Protein AF-A0AA38CI06-F1 (afdb_monomer_lite)

Foldseek 3Di:
DVCVVVVNVVPDDDDDDDCLPPNDDPVQFQPAQEAEAPDAQCLSNVVRVVRNHHQQHEYEYEYADPDDRCVVSNVVVPVVQKDKAFDDWDWDQDPVRDIFIFTFIWIQGPRNYTYTYTYD

InterPro domains:
  IPR014816 tRNA (1-methyladenosine) methyltransferase catalytic subunit Gcd14 [PS51620] (1-68)
  IPR014816 tRNA (1-methyladenosine) methyltransferase catalytic subunit Gcd14 [PTHR12133] (1-70)
  IPR029063 S-adenosyl-L-methionine-dependent methyltransferase superfamily [G3DSA:3.40.50.150] (1-94)
  IPR029063 S-adenosyl-L-methionine-dependent methyltransferase superfamily [SSF53335] (2-80)
  IPR032710 NTF2-like domain superfamily [SSF54427] (68-108)
  IPR049470 tRNA (adenine(58)-N(1))-methyltransferase catalytic subunit TRM61, C-terminal [PF08704] (1-77)

Organism: Taxus chinensis (NCBI:txid29808)

Structure (mmCIF, N/CA/C/O backbone):
data_AF-A0AA38CI06-F1
#
_entry.id   AF-A0AA38CI06-F1
#
loop_
_atom_site.group_PDB
_atom_site.id
_atom_site.type_symbol
_atom_site.label_atom_id
_atom_site.label_alt_id
_atom_site.label_comp_id
_atom_site.label_asym_id
_atom_site.label_entity_id
_atom_site.label_seq_id
_atom_site.pdbx_PDB_ins_code
_atom_site.Cartn_x
_atom_site.Cartn_y
_atom_site.Cartn_z
_atom_site.occupancy
_atom_site.B_iso_or_equiv
_atom_site.auth_seq_id
_atom_site.auth_comp_id
_atom_site.auth_asym_id
_atom_site.auth_atom_id
_atom_site.pdbx_PDB_model_num
ATOM 1 N N . GLU A 1 1 ? 10.090 -12.469 13.897 1.00 66.56 1 GLU A N 1
ATOM 2 C CA . GLU A 1 1 ? 11.276 -12.161 14.732 1.00 66.56 1 GLU A CA 1
ATOM 3 C C . GLU A 1 1 ? 11.357 -10.706 15.184 1.00 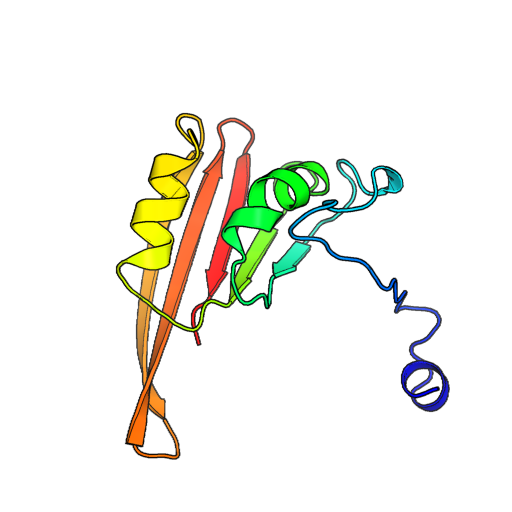66.56 1 GLU A C 1
ATOM 5 O O . GLU A 1 1 ? 11.380 -10.499 16.386 1.00 66.56 1 GLU A O 1
ATOM 10 N N . GLU A 1 2 ? 11.404 -9.694 14.310 1.00 87.94 2 GLU A N 1
ATOM 11 C CA . GLU A 1 2 ? 11.493 -8.290 14.767 1.00 87.94 2 GLU A CA 1
ATOM 12 C C . GLU A 1 2 ? 10.194 -7.782 15.415 1.00 87.94 2 GLU A C 1
ATOM 14 O O . GLU A 1 2 ? 10.225 -7.218 16.506 1.00 87.94 2 GLU A O 1
ATOM 19 N N . PHE A 1 3 ? 9.039 -8.042 14.799 1.00 89.25 3 PHE A N 1
ATOM 20 C CA . PHE A 1 3 ? 7.747 -7.627 15.359 1.00 89.25 3 PHE A CA 1
ATOM 21 C C . PHE A 1 3 ? 7.421 -8.327 16.684 1.00 89.25 3 PHE A C 1
ATOM 23 O O . PHE A 1 3 ? 6.889 -7.689 17.590 1.00 89.25 3 PHE A O 1
ATOM 30 N N . ASP A 1 4 ? 7.828 -9.591 16.836 1.00 86.75 4 ASP A N 1
ATOM 31 C CA . ASP A 1 4 ? 7.663 -10.347 18.084 1.00 86.75 4 ASP A CA 1
ATOM 32 C C . ASP A 1 4 ? 8.535 -9.769 19.201 1.00 86.75 4 ASP A C 1
ATOM 34 O O . ASP A 1 4 ? 8.053 -9.542 20.309 1.00 86.75 4 ASP A O 1
ATOM 38 N N . LYS A 1 5 ? 9.803 -9.455 18.895 1.00 90.75 5 LYS A N 1
ATOM 39 C CA . LYS A 1 5 ? 10.736 -8.817 19.839 1.00 90.75 5 LYS A CA 1
ATOM 40 C C . LYS A 1 5 ? 10.225 -7.452 20.315 1.00 90.75 5 LYS A C 1
ATOM 42 O O . LYS A 1 5 ? 10.462 -7.089 21.461 1.00 90.75 5 LYS A O 1
ATOM 47 N N . ASN A 1 6 ? 9.488 -6.733 19.468 1.00 90.19 6 ASN A N 1
ATOM 48 C CA . ASN A 1 6 ? 8.897 -5.431 19.788 1.00 90.19 6 ASN A CA 1
ATOM 49 C C . ASN A 1 6 ? 7.450 -5.509 20.318 1.00 90.19 6 ASN A C 1
ATOM 51 O O . ASN A 1 6 ? 6.831 -4.473 20.534 1.00 90.19 6 ASN A O 1
ATOM 55 N N . SER A 1 7 ? 6.898 -6.709 20.548 1.00 91.19 7 SER A N 1
ATOM 56 C CA . SER A 1 7 ? 5.508 -6.909 21.007 1.00 91.19 7 SER A CA 1
ATOM 57 C C . SER A 1 7 ? 4.431 -6.311 20.081 1.00 91.19 7 SER A C 1
ATOM 59 O O . SER A 1 7 ? 3.349 -5.943 20.534 1.00 91.19 7 SER A O 1
ATOM 61 N N . LEU A 1 8 ? 4.704 -6.232 18.774 1.00 91.25 8 LEU A N 1
ATOM 62 C CA . LEU A 1 8 ? 3.798 -5.663 17.765 1.00 91.25 8 LEU A CA 1
ATOM 63 C C . LEU A 1 8 ? 3.006 -6.719 16.979 1.00 91.25 8 LEU A C 1
ATOM 65 O O . LEU A 1 8 ? 2.157 -6.367 16.162 1.00 91.25 8 LEU A O 1
ATOM 69 N N . SER A 1 9 ? 3.243 -8.009 17.214 1.00 90.62 9 SER A N 1
ATOM 70 C CA . SER A 1 9 ? 2.669 -9.104 16.413 1.00 90.62 9 SER A CA 1
ATOM 71 C C . SER A 1 9 ? 1.144 -9.220 16.478 1.00 90.62 9 SER A C 1
ATOM 73 O O . SER A 1 9 ? 0.539 -9.813 15.593 1.00 90.62 9 SER A O 1
ATOM 75 N N . SER A 1 10 ? 0.499 -8.654 17.503 1.00 90.50 10 SER A N 1
ATOM 76 C CA . SER A 1 10 ? -0.967 -8.575 17.581 1.00 90.50 10 SER A CA 1
ATOM 77 C C . SER A 1 10 ? -1.558 -7.461 16.709 1.00 90.50 10 SER A C 1
ATOM 79 O O . SER A 1 10 ? -2.746 -7.501 16.398 1.00 90.50 10 SER A O 1
ATOM 81 N N . LEU A 1 11 ? -0.743 -6.476 16.322 1.00 89.62 11 LEU A N 1
ATOM 82 C CA . LEU A 1 11 ? -1.142 -5.310 15.532 1.00 89.62 11 LEU A CA 1
ATOM 83 C C . LEU A 1 11 ? -0.678 -5.410 14.074 1.00 89.62 11 LEU A C 1
ATOM 85 O O . LEU A 1 11 ? -1.310 -4.843 13.187 1.00 89.62 11 LEU A O 1
ATOM 89 N N . ILE A 1 12 ? 0.423 -6.122 13.823 1.00 89.12 12 ILE A N 1
ATOM 90 C CA . ILE A 1 12 ? 1.075 -6.198 12.515 1.00 89.12 12 ILE A CA 1
ATOM 91 C C . ILE A 1 12 ? 0.895 -7.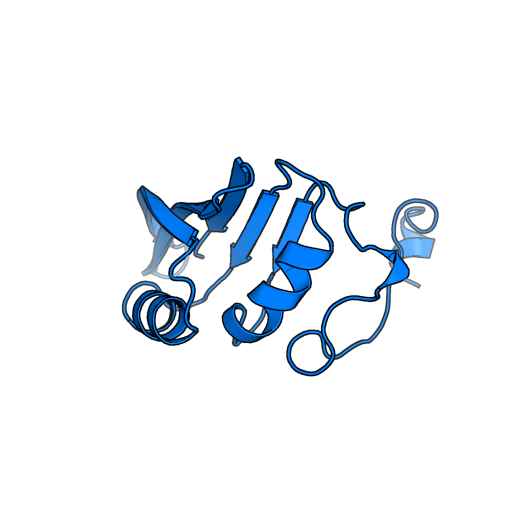591 11.921 1.00 89.12 12 ILE A C 1
ATOM 93 O O . ILE A 1 12 ? 1.216 -8.602 12.537 1.00 89.12 12 ILE A O 1
ATOM 97 N N . THR A 1 13 ? 0.431 -7.638 10.675 1.00 90.38 13 THR A N 1
ATOM 98 C CA . THR A 1 13 ? 0.430 -8.849 9.848 1.00 90.38 13 THR A CA 1
ATOM 99 C C . THR A 1 13 ? 1.339 -8.626 8.648 1.00 90.38 13 THR A C 1
ATOM 101 O O . THR A 1 13 ? 1.198 -7.625 7.950 1.00 90.38 13 THR A O 1
ATOM 104 N N . VAL A 1 14 ? 2.247 -9.568 8.391 1.00 90.69 14 VAL A N 1
ATOM 105 C CA . VAL A 1 14 ? 3.183 -9.515 7.260 1.00 90.69 14 VAL A CA 1
ATOM 106 C C . VAL A 1 14 ? 2.841 -10.624 6.273 1.00 90.69 14 VAL A C 1
ATOM 108 O O . VAL A 1 14 ? 2.699 -11.783 6.658 1.00 90.69 14 VAL A O 1
ATOM 111 N N . GLU A 1 15 ? 2.726 -10.276 4.994 1.00 90.81 15 GLU A N 1
ATOM 112 C CA . GLU A 1 15 ? 2.513 -11.223 3.898 1.00 90.81 15 GLU A CA 1
ATOM 113 C C . GLU A 1 15 ? 3.549 -10.937 2.803 1.00 90.81 15 GLU A C 1
ATOM 115 O O . GLU A 1 15 ? 3.707 -9.792 2.382 1.00 90.81 15 GLU A O 1
ATOM 120 N N . VAL A 1 16 ? 4.263 -11.968 2.341 1.00 93.94 16 VAL A N 1
ATOM 121 C CA . VAL A 1 16 ? 5.197 -11.845 1.211 1.00 93.94 16 VAL A CA 1
ATOM 122 C C . VAL A 1 16 ? 4.407 -11.984 -0.081 1.00 93.94 16 VAL A C 1
ATOM 124 O O . VAL A 1 16 ? 3.797 -13.025 -0.331 1.00 93.94 16 VAL A O 1
ATOM 127 N N . ARG A 1 17 ? 4.401 -10.932 -0.900 1.00 92.38 17 ARG A N 1
ATOM 128 C CA . ARG A 1 17 ? 3.592 -10.872 -2.116 1.00 92.38 17 ARG A CA 1
ATOM 129 C C . ARG A 1 17 ? 4.138 -9.843 -3.099 1.00 92.38 17 ARG A C 1
ATOM 131 O O . ARG A 1 17 ? 4.499 -8.741 -2.706 1.00 92.38 17 ARG A O 1
ATOM 138 N N . ASP A 1 18 ? 4.079 -10.175 -4.384 1.00 93.94 18 ASP A N 1
ATOM 139 C CA . ASP A 1 18 ? 4.185 -9.186 -5.457 1.00 93.94 18 ASP A CA 1
ATOM 140 C C . ASP A 1 18 ? 2.829 -8.493 -5.655 1.00 93.94 18 ASP A C 1
ATOM 142 O O . ASP A 1 18 ? 1.919 -9.034 -6.289 1.00 93.94 18 ASP A O 1
ATOM 146 N N . VAL A 1 19 ? 2.685 -7.307 -5.066 1.00 91.62 19 VAL A N 1
ATOM 147 C CA . VAL A 1 19 ? 1.466 -6.490 -5.157 1.00 91.62 19 VAL A CA 1
ATOM 148 C C . VAL A 1 19 ? 1.339 -5.745 -6.487 1.00 91.62 19 VAL A C 1
ATOM 150 O O . VAL A 1 19 ? 0.232 -5.346 -6.837 1.00 91.62 19 VAL A O 1
ATOM 153 N N . GLN A 1 20 ? 2.427 -5.581 -7.245 1.00 87.38 20 GLN A N 1
ATOM 154 C CA . GLN A 1 20 ? 2.394 -4.926 -8.554 1.00 87.38 20 GLN A CA 1
ATOM 155 C C . GLN A 1 20 ? 1.824 -5.863 -9.624 1.00 87.38 20 GLN A C 1
ATOM 157 O O . GLN A 1 20 ? 1.055 -5.418 -10.470 1.00 87.38 20 G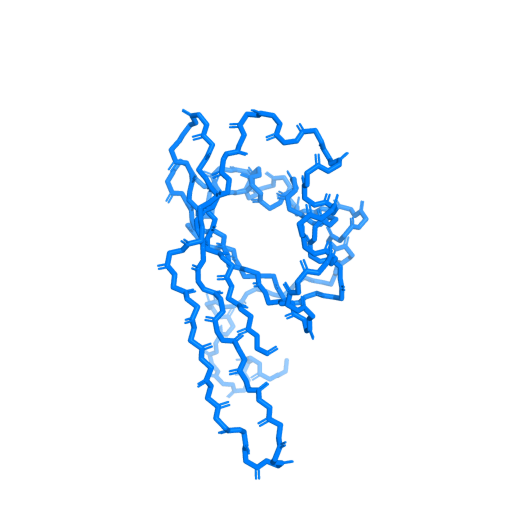LN A O 1
ATOM 162 N N . GLY A 1 21 ? 2.175 -7.152 -9.574 1.00 89.19 21 GLY A N 1
ATOM 163 C CA . GLY A 1 21 ? 1.656 -8.165 -10.495 1.00 89.19 21 GLY A CA 1
ATOM 164 C C . GLY A 1 21 ? 0.360 -8.827 -10.023 1.00 89.19 21 GLY A C 1
ATOM 165 O O . GLY A 1 21 ? -0.570 -9.002 -10.808 1.00 89.19 21 GLY A O 1
ATOM 166 N N . ASN A 1 22 ? 0.269 -9.186 -8.737 1.00 94.00 22 ASN A N 1
ATOM 167 C CA . ASN A 1 22 ? -0.842 -10.002 -8.220 1.00 94.00 22 ASN A CA 1
ATOM 168 C C . ASN A 1 22 ? -1.894 -9.209 -7.432 1.00 94.00 22 ASN A C 1
ATOM 170 O O . ASN A 1 22 ? -2.930 -9.769 -7.063 1.00 94.00 22 ASN A O 1
ATOM 174 N N . GLY A 1 23 ? -1.637 -7.930 -7.145 1.00 91.19 23 GLY A N 1
ATOM 175 C CA . GLY A 1 23 ? -2.527 -7.066 -6.373 1.00 91.19 23 GLY A CA 1
ATOM 176 C C . GLY A 1 23 ? -2.753 -7.506 -4.922 1.00 91.19 23 GLY A C 1
ATOM 177 O O . GLY A 1 23 ? -2.230 -8.519 -4.451 1.00 91.19 23 GLY A O 1
ATOM 178 N N . PHE A 1 24 ? -3.559 -6.735 -4.192 1.00 93.62 24 PHE A N 1
ATOM 179 C CA . PHE A 1 24 ? -3.874 -7.017 -2.789 1.00 93.62 24 PHE A CA 1
ATOM 180 C C . PHE A 1 24 ? -4.880 -8.174 -2.610 1.00 93.62 24 PHE A C 1
ATOM 182 O O . PHE A 1 24 ? -5.773 -8.360 -3.443 1.00 93.62 24 PHE A O 1
ATOM 189 N N . PRO A 1 25 ? -4.792 -8.939 -1.502 1.00 94.12 25 PRO A N 1
ATOM 190 C CA . PRO A 1 25 ? -5.737 -10.011 -1.197 1.00 94.12 25 PRO A CA 1
ATOM 191 C C . PRO A 1 25 ? -7.206 -9.559 -1.190 1.00 94.12 25 PRO A C 1
ATOM 193 O O . PRO A 1 25 ? -7.576 -8.597 -0.516 1.00 94.12 25 PRO A O 1
ATOM 196 N N . SER A 1 26 ? -8.081 -10.329 -1.842 1.00 92.12 26 SER A N 1
ATOM 197 C CA . SER A 1 26 ? -9.522 -10.034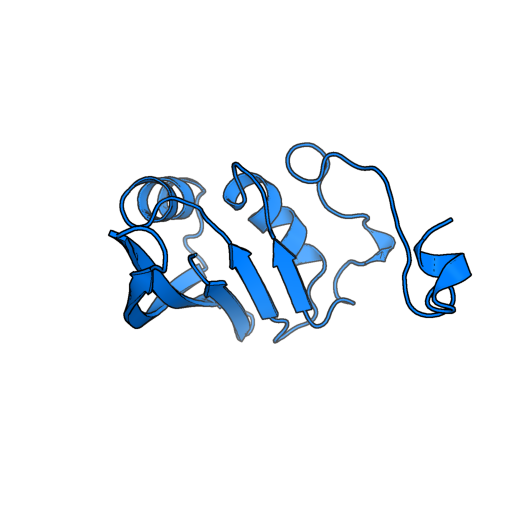 -1.939 1.00 92.12 26 SER A CA 1
ATOM 198 C C . SER A 1 26 ? -10.236 -9.953 -0.585 1.00 92.12 26 SER A C 1
ATOM 200 O O . SER A 1 26 ? -11.232 -9.241 -0.462 1.00 92.12 26 SER A O 1
ATOM 202 N N . LYS A 1 27 ? -9.702 -10.612 0.456 1.00 94.25 27 LYS A N 1
ATOM 203 C CA . LYS A 1 27 ? -10.203 -10.537 1.843 1.00 94.25 27 LYS A CA 1
ATOM 204 C C . LYS A 1 27 ? -10.275 -9.102 2.384 1.00 94.25 27 LYS A C 1
ATOM 206 O O . LYS A 1 27 ? -11.090 -8.851 3.276 1.00 94.25 27 LYS A O 1
ATOM 211 N N . PHE A 1 28 ? -9.467 -8.192 1.834 1.00 93.31 28 PHE A N 1
ATOM 212 C CA . PHE A 1 28 ? -9.384 -6.783 2.216 1.00 93.31 28 PHE A CA 1
ATOM 213 C C . PHE A 1 28 ? -10.273 -5.850 1.386 1.00 93.31 28 PHE A C 1
ATOM 215 O O . PHE A 1 28 ? -10.316 -4.664 1.683 1.00 93.31 28 PHE A O 1
ATOM 222 N N . ARG A 1 29 ? -10.990 -6.351 0.369 1.00 90.81 29 ARG A N 1
ATOM 223 C CA . ARG A 1 29 ? -11.848 -5.528 -0.501 1.00 90.81 29 ARG A CA 1
ATOM 224 C C . ARG A 1 29 ? -12.815 -4.667 0.323 1.00 90.81 29 ARG A C 1
ATOM 226 O O . ARG A 1 29 ? -13.617 -5.228 1.068 1.00 90.81 29 ARG A O 1
ATOM 233 N N . GLY A 1 30 ? -12.757 -3.342 0.166 1.00 86.12 30 GLY A N 1
ATOM 234 C CA . GLY A 1 30 ? -13.637 -2.401 0.867 1.00 86.12 30 GLY A CA 1
ATOM 235 C C . GLY A 1 30 ? -13.463 -2.345 2.388 1.00 86.12 30 GLY A C 1
ATOM 236 O O . GLY A 1 30 ? -14.429 -2.035 3.079 1.00 86.12 30 GLY A O 1
ATOM 237 N N . LYS A 1 31 ? -12.298 -2.720 2.935 1.00 90.56 31 LYS A N 1
ATOM 238 C CA . LYS A 1 31 ? -12.078 -2.838 4.393 1.00 90.56 31 LYS A CA 1
ATOM 239 C C . LYS A 1 31 ? -10.895 -2.040 4.924 1.00 90.56 31 LYS A C 1
ATOM 241 O O . LYS A 1 31 ? -10.735 -1.980 6.140 1.00 90.56 31 LYS A O 1
ATOM 246 N N . ILE A 1 32 ? -10.076 -1.461 4.055 1.00 89.75 32 ILE A N 1
ATOM 247 C CA . ILE A 1 32 ? -8.872 -0.732 4.444 1.00 89.75 32 ILE A CA 1
ATOM 248 C C . ILE A 1 32 ? -9.172 0.763 4.504 1.00 89.75 32 ILE A C 1
ATOM 250 O O . ILE A 1 32 ? -9.748 1.318 3.573 1.00 89.75 32 ILE A O 1
ATOM 254 N N . ASP A 1 33 ? -8.795 1.407 5.603 1.00 84.12 33 ASP A N 1
ATOM 255 C CA . ASP A 1 33 ? -8.930 2.858 5.761 1.00 84.12 33 ASP A CA 1
ATOM 256 C C . ASP A 1 33 ? -7.808 3.603 5.034 1.00 84.12 33 ASP A C 1
ATOM 258 O O . ASP A 1 33 ? -8.056 4.625 4.400 1.00 84.12 33 ASP A O 1
ATOM 262 N N . VAL A 1 34 ? -6.578 3.076 5.107 1.00 83.88 34 VAL A N 1
ATOM 263 C CA . VAL A 1 34 ? -5.390 3.708 4.526 1.00 83.88 34 VAL A CA 1
ATOM 264 C C . VAL A 1 34 ? -4.469 2.680 3.866 1.00 83.88 34 VAL A C 1
ATOM 266 O O . VAL A 1 34 ? -4.171 1.642 4.457 1.00 83.88 34 VAL A O 1
ATOM 269 N N . VAL A 1 35 ? -3.981 2.975 2.660 1.00 83.62 35 VAL A N 1
ATOM 270 C CA . VAL A 1 35 ? -2.933 2.209 1.965 1.00 83.62 35 VAL A CA 1
ATOM 271 C C . VAL A 1 35 ? -1.705 3.089 1.777 1.00 83.62 35 VAL A C 1
ATOM 273 O O . VAL A 1 35 ? -1.832 4.194 1.270 1.00 83.62 35 VAL A O 1
ATOM 276 N N . PHE A 1 36 ? -0.519 2.580 2.109 1.00 85.44 36 PHE A N 1
ATOM 277 C CA . PHE A 1 36 ? 0.761 3.208 1.773 1.00 85.44 36 PHE A CA 1
ATOM 278 C C . PHE A 1 36 ? 1.492 2.353 0.730 1.00 85.44 36 PHE A C 1
ATOM 280 O O . PHE A 1 36 ? 1.633 1.145 0.917 1.00 85.44 36 PHE A O 1
ATOM 287 N N . LEU A 1 37 ? 1.935 2.966 -0.367 1.00 83.81 37 LEU A N 1
ATOM 288 C CA . LEU A 1 37 ? 2.692 2.328 -1.440 1.00 83.81 37 LEU A CA 1
ATOM 289 C C . LEU A 1 37 ? 4.092 2.932 -1.502 1.00 83.81 37 LEU A C 1
ATOM 291 O O . LEU A 1 37 ? 4.267 4.018 -2.040 1.00 83.81 37 LEU A O 1
ATOM 295 N N . ASP A 1 38 ? 5.075 2.203 -0.993 1.00 85.12 38 ASP A N 1
ATOM 296 C CA . ASP A 1 38 ? 6.493 2.468 -1.229 1.00 85.12 38 ASP A CA 1
ATOM 297 C C . ASP A 1 38 ? 7.023 1.375 -2.162 1.00 85.12 38 ASP A C 1
ATOM 299 O O . ASP A 1 38 ? 7.350 0.264 -1.744 1.00 85.12 38 ASP A O 1
ATOM 303 N N . LEU A 1 39 ? 6.926 1.637 -3.465 1.00 81.12 39 LEU A N 1
ATOM 304 C CA . LEU A 1 39 ? 7.196 0.672 -4.528 1.00 81.12 39 LEU A CA 1
ATOM 305 C C . LEU A 1 39 ? 7.998 1.352 -5.640 1.00 81.12 39 LEU A C 1
ATOM 307 O O . LEU A 1 39 ? 7.810 2.542 -5.883 1.00 81.12 39 LEU A O 1
ATOM 311 N N . PRO A 1 40 ? 8.812 0.609 -6.411 1.00 78.31 40 PRO A N 1
ATOM 312 C CA . PRO A 1 40 ? 9.518 1.178 -7.560 1.00 78.31 40 PRO A CA 1
ATOM 313 C C . PRO A 1 40 ? 8.563 1.654 -8.667 1.00 78.31 40 PRO A C 1
ATOM 315 O O . PRO A 1 40 ? 8.915 2.528 -9.457 1.00 78.31 40 PRO A O 1
ATOM 318 N N . GLN A 1 41 ? 7.370 1.054 -8.765 1.00 77.88 41 GLN A N 1
ATOM 319 C CA . GLN A 1 41 ? 6.354 1.381 -9.771 1.00 77.88 41 GLN A CA 1
ATOM 320 C C . GLN A 1 41 ? 4.941 1.340 -9.156 1.00 77.88 41 GLN A C 1
ATOM 322 O O . GLN A 1 41 ? 4.160 0.427 -9.450 1.00 77.88 41 GLN A O 1
ATOM 327 N N . PRO A 1 42 ? 4.582 2.302 -8.284 1.00 77.94 42 PRO A N 1
ATOM 328 C CA . PRO A 1 42 ? 3.354 2.239 -7.488 1.00 77.94 42 PRO A CA 1
ATOM 329 C C . PRO A 1 42 ? 2.077 2.278 -8.341 1.00 77.94 42 PRO A C 1
ATOM 331 O O . PRO A 1 42 ? 1.065 1.690 -7.957 1.00 77.94 42 PRO A O 1
ATOM 334 N N . TRP A 1 43 ? 2.132 2.875 -9.539 1.00 76.75 43 TRP A N 1
ATOM 335 C CA . TRP A 1 43 ? 1.015 2.912 -10.494 1.00 76.75 43 TRP A CA 1
ATOM 336 C C . TRP A 1 43 ? 0.506 1.516 -10.891 1.00 76.75 43 TRP A C 1
ATOM 338 O O . TRP A 1 43 ? -0.685 1.361 -11.152 1.00 76.75 43 TRP A O 1
ATOM 348 N N . LEU A 1 44 ? 1.363 0.484 -10.885 1.00 80.75 44 LEU A N 1
ATOM 349 C CA . LEU A 1 44 ? 0.944 -0.895 -11.177 1.00 80.75 44 LEU A CA 1
ATOM 350 C C . LEU A 1 44 ? 0.070 -1.491 -10.066 1.00 80.75 44 LEU A C 1
ATOM 352 O O . LEU A 1 44 ? -0.816 -2.295 -10.338 1.00 80.75 44 LEU A O 1
ATOM 356 N N . ALA A 1 45 ? 0.279 -1.075 -8.816 1.00 84.81 45 ALA A N 1
ATOM 357 C CA . ALA A 1 45 ? -0.499 -1.555 -7.678 1.00 84.81 45 ALA A CA 1
ATOM 358 C C . ALA A 1 45 ? -1.779 -0.733 -7.444 1.00 84.81 45 ALA A C 1
ATOM 360 O O . ALA A 1 45 ? -2.688 -1.212 -6.760 1.00 84.81 45 ALA A O 1
ATOM 361 N N . LEU A 1 46 ? -1.886 0.467 -8.027 1.00 78.31 46 LEU A N 1
ATOM 362 C CA . LEU A 1 46 ? -2.929 1.446 -7.718 1.00 78.31 46 LEU A CA 1
ATOM 363 C C . LEU A 1 46 ? -4.353 0.900 -7.896 1.00 78.31 46 LEU A C 1
ATOM 365 O O . LEU A 1 46 ? -5.153 0.966 -6.966 1.00 78.31 46 LEU A O 1
ATOM 369 N N . ALA A 1 47 ? -4.652 0.264 -9.032 1.00 79.50 47 ALA A N 1
ATOM 370 C CA . ALA A 1 47 ? -5.981 -0.293 -9.305 1.00 79.50 47 ALA A CA 1
ATOM 371 C C . ALA A 1 47 ? -6.373 -1.431 -8.345 1.00 79.50 47 ALA A C 1
ATOM 373 O O . ALA A 1 47 ? -7.553 -1.716 -8.137 1.00 79.50 47 ALA A O 1
ATOM 374 N N . SER A 1 48 ? -5.392 -2.134 -7.777 1.00 86.94 48 SER A N 1
ATOM 375 C CA . SER A 1 48 ? -5.644 -3.157 -6.762 1.00 86.94 48 SER A CA 1
ATOM 376 C C . SER A 1 48 ? -5.770 -2.552 -5.361 1.00 86.94 48 SER A C 1
ATOM 378 O O . SER A 1 48 ? -6.586 -3.022 -4.568 1.00 86.94 48 SER A O 1
ATOM 380 N N . ALA A 1 49 ? -5.021 -1.484 -5.082 1.00 85.19 49 ALA A N 1
ATOM 381 C CA . ALA A 1 49 ? -5.057 -0.745 -3.829 1.00 85.19 49 ALA A CA 1
ATOM 382 C C . ALA A 1 49 ? -6.405 -0.035 -3.630 1.00 85.19 49 ALA A C 1
ATOM 384 O O . ALA A 1 49 ? -7.015 -0.142 -2.569 1.00 85.19 49 ALA A O 1
ATOM 385 N N . THR A 1 50 ? -6.942 0.601 -4.673 1.00 80.44 50 THR A N 1
ATOM 386 C CA . THR A 1 50 ? -8.262 1.252 -4.613 1.00 80.44 50 THR A CA 1
ATOM 387 C C . THR A 1 50 ? -9.394 0.268 -4.325 1.00 80.44 50 THR A C 1
ATOM 389 O O . THR A 1 50 ? -10.353 0.621 -3.648 1.00 80.44 50 THR A O 1
ATOM 392 N N . LYS A 1 51 ? -9.279 -0.995 -4.761 1.00 84.94 51 LYS A N 1
ATOM 393 C CA . LYS A 1 51 ? -10.282 -2.040 -4.480 1.00 84.94 51 LYS A CA 1
ATOM 394 C C . LYS A 1 51 ? -10.326 -2.447 -3.008 1.00 84.94 51 LYS A C 1
ATOM 396 O O . LYS A 1 51 ? -11.364 -2.934 -2.556 1.00 84.94 51 LYS A O 1
ATOM 401 N N . VAL A 1 52 ? -9.218 -2.331 -2.274 1.00 89.50 52 VAL A N 1
ATOM 402 C CA . VAL A 1 52 ? -9.182 -2.688 -0.845 1.00 89.50 52 VAL A CA 1
ATOM 403 C C . VAL A 1 52 ? -9.613 -1.549 0.064 1.00 89.50 52 VAL A C 1
ATOM 405 O O . VAL A 1 52 ? -10.074 -1.808 1.175 1.00 89.50 52 VAL A O 1
ATOM 408 N N . LEU A 1 53 ? -9.548 -0.312 -0.422 1.00 82.62 53 LEU A N 1
ATOM 409 C CA . LEU A 1 53 ? -10.009 0.850 0.322 1.00 82.62 53 LEU A CA 1
ATOM 410 C C . LEU A 1 53 ? -11.526 0.826 0.534 1.00 82.62 53 LEU A C 1
ATOM 412 O O . LEU A 1 53 ? -12.294 0.447 -0.353 1.00 82.62 53 LEU A O 1
ATOM 416 N N . LYS A 1 54 ? -11.948 1.230 1.733 1.00 85.00 54 LYS A N 1
ATOM 417 C CA . LYS A 1 54 ? -13.331 1.626 2.023 1.00 85.00 54 LYS A CA 1
ATOM 418 C C . LYS A 1 54 ? -13.720 2.848 1.171 1.00 85.00 54 LYS A C 1
ATOM 420 O O . LYS A 1 54 ? -12.824 3.540 0.681 1.00 85.00 54 LYS A O 1
ATOM 425 N N . PRO A 1 55 ? -15.027 3.148 1.038 1.00 79.25 55 PRO A N 1
ATOM 426 C CA . PRO A 1 55 ? -15.464 4.493 0.670 1.00 79.25 55 PRO A CA 1
ATOM 427 C C . PRO A 1 55 ? -14.742 5.537 1.536 1.00 79.25 55 PRO A C 1
ATOM 429 O O . PRO A 1 55 ? -14.586 5.313 2.737 1.00 79.25 55 PRO A O 1
ATOM 432 N N . ASP A 1 56 ? -14.257 6.614 0.919 1.00 75.56 56 ASP A N 1
ATOM 433 C CA . ASP A 1 56 ? -13.457 7.685 1.542 1.00 75.56 56 ASP A CA 1
ATOM 434 C C . ASP A 1 56 ? -12.082 7.248 2.088 1.00 75.56 56 ASP A C 1
ATOM 436 O O . ASP A 1 56 ? -11.407 8.001 2.793 1.00 75.56 56 ASP A O 1
ATOM 440 N N . GLY A 1 57 ? -11.632 6.038 1.748 1.00 74.50 57 GLY A N 1
ATOM 441 C CA . GLY A 1 57 ? -10.311 5.549 2.122 1.00 74.50 57 GLY A CA 1
ATOM 442 C C . GLY A 1 57 ? -9.185 6.361 1.480 1.00 74.50 57 GLY A C 1
ATOM 443 O O . GLY A 1 57 ? -9.335 6.914 0.384 1.00 74.50 57 GLY A O 1
ATOM 444 N N . VAL A 1 58 ? -8.039 6.391 2.163 1.00 77.19 58 VAL A N 1
ATOM 445 C CA . VAL A 1 58 ? -6.864 7.157 1.750 1.00 77.19 58 VAL A CA 1
ATOM 446 C C . VAL A 1 58 ? -5.805 6.248 1.144 1.00 77.19 58 VAL A C 1
ATOM 448 O O . VAL A 1 58 ? -5.368 5.284 1.763 1.00 77.19 58 VAL A O 1
ATOM 451 N N . LEU A 1 59 ? -5.333 6.559 -0.054 1.00 78.00 59 LEU A N 1
ATOM 452 C CA . LEU A 1 59 ? -4.094 5.970 -0.570 1.00 78.00 59 LEU A CA 1
ATOM 453 C C . LEU A 1 59 ? -2.970 6.982 -0.425 1.00 78.00 59 LEU A C 1
ATOM 455 O O . LEU A 1 59 ? -3.225 8.147 -0.641 1.00 78.00 59 LEU A O 1
ATOM 459 N N . CYS A 1 60 ? -1.766 6.560 -0.069 1.00 77.31 60 CYS A N 1
ATOM 460 C CA . CYS A 1 60 ? -0.544 7.350 -0.057 1.00 77.31 60 CYS A CA 1
ATOM 461 C C . CYS A 1 60 ? 0.496 6.616 -0.905 1.00 77.31 60 CYS A C 1
ATOM 463 O O . CYS A 1 60 ? 0.728 5.432 -0.664 1.00 77.31 60 CYS A O 1
ATOM 465 N N . SER A 1 61 ? 1.113 7.260 -1.893 1.00 74.06 61 SER A N 1
ATOM 466 C CA . SER A 1 61 ? 2.211 6.653 -2.659 1.00 74.06 61 SER A CA 1
ATOM 467 C C . SER A 1 61 ? 3.485 7.469 -2.574 1.00 74.06 61 SER A C 1
ATOM 469 O O . SER A 1 61 ? 3.441 8.674 -2.818 1.00 74.06 61 SER A O 1
ATOM 471 N N . PHE A 1 62 ? 4.595 6.779 -2.328 1.00 72.31 62 PHE A N 1
ATOM 472 C CA . PHE A 1 62 ? 5.952 7.295 -2.370 1.00 72.31 62 PHE A CA 1
ATOM 473 C C . PHE A 1 62 ? 6.574 6.970 -3.721 1.00 72.31 62 PHE A C 1
ATOM 475 O O . PHE A 1 62 ? 6.587 5.818 -4.154 1.00 72.31 62 PHE A O 1
ATOM 482 N N . SER A 1 63 ? 7.030 8.006 -4.423 1.00 66.25 63 SER A N 1
ATOM 483 C CA . SER A 1 63 ? 7.688 7.873 -5.720 1.00 66.25 63 SER A CA 1
ATOM 484 C C . SER A 1 63 ? 9.001 8.653 -5.711 1.00 66.25 63 SER A C 1
ATOM 486 O O . SER A 1 63 ? 8.980 9.838 -5.389 1.00 66.25 63 SER A O 1
ATOM 488 N N . PRO A 1 64 ? 10.123 8.038 -6.123 1.00 60.25 64 PRO A N 1
ATOM 489 C CA . PRO A 1 64 ? 11.438 8.682 -6.113 1.00 60.25 64 PRO A CA 1
ATOM 490 C C . PRO A 1 64 ? 11.652 9.689 -7.262 1.00 60.25 64 PRO A C 1
ATOM 492 O O . PRO A 1 64 ? 12.757 10.197 -7.436 1.00 60.25 64 PRO A O 1
ATOM 495 N N . CYS A 1 65 ? 10.654 9.936 -8.121 1.00 60.16 65 CYS A N 1
ATOM 496 C CA . CYS A 1 65 ? 10.775 10.825 -9.283 1.00 60.16 65 CYS A CA 1
ATOM 497 C C . CYS A 1 65 ? 9.509 11.675 -9.445 1.00 60.16 65 CYS A C 1
ATOM 499 O O . CYS A 1 65 ? 8.419 11.123 -9.606 1.00 60.16 65 CYS A O 1
ATOM 501 N N . ILE A 1 66 ? 9.669 13.002 -9.432 1.00 58.56 66 ILE A N 1
ATOM 502 C CA . ILE A 1 66 ? 8.569 13.960 -9.275 1.00 58.56 66 ILE A CA 1
ATOM 503 C C . ILE A 1 66 ? 7.722 14.174 -10.541 1.00 58.56 66 ILE A C 1
ATOM 505 O O . ILE A 1 66 ? 6.505 14.061 -10.435 1.00 58.56 66 ILE A O 1
ATOM 509 N N . GLU A 1 67 ? 8.267 14.480 -11.725 1.00 54.97 67 GLU A N 1
ATOM 510 C CA . GLU A 1 67 ? 7.396 15.107 -12.745 1.00 54.97 67 GLU A CA 1
ATOM 511 C C . GLU A 1 67 ? 6.822 14.216 -13.868 1.00 54.97 67 GLU A C 1
ATOM 513 O O . GLU A 1 67 ? 5.632 14.326 -14.161 1.00 54.97 67 GLU A O 1
ATOM 518 N N . GLN A 1 68 ? 7.592 13.351 -14.540 1.00 44.62 68 GLN A N 1
ATOM 519 C CA . GLN A 1 68 ? 7.101 12.728 -15.794 1.00 44.62 68 GLN A CA 1
ATOM 520 C C . GLN A 1 68 ? 6.500 11.328 -15.632 1.00 44.62 68 GLN A C 1
ATOM 522 O O . GLN A 1 68 ? 5.497 11.007 -16.267 1.00 44.62 68 GLN A O 1
ATOM 527 N N . ALA A 1 69 ? 7.063 10.493 -14.755 1.00 53.38 69 ALA A N 1
ATOM 528 C CA . ALA A 1 69 ? 6.643 9.095 -14.648 1.00 53.38 69 ALA A CA 1
ATOM 529 C C . ALA A 1 69 ? 5.256 8.931 -14.007 1.00 53.38 69 ALA A C 1
ATOM 531 O O . ALA A 1 69 ? 4.497 8.059 -14.426 1.00 53.38 69 ALA A O 1
ATOM 532 N N . ILE A 1 70 ? 4.921 9.765 -13.014 1.00 52.28 70 ILE A N 1
ATOM 533 C CA . ILE A 1 70 ? 3.632 9.705 -12.313 1.00 52.28 70 ILE A CA 1
ATOM 534 C C . ILE A 1 70 ? 2.524 10.207 -13.239 1.00 52.28 70 ILE A C 1
ATOM 536 O O . ILE A 1 70 ? 1.533 9.513 -13.427 1.00 52.28 70 ILE A O 1
ATOM 540 N N . ASN A 1 71 ? 2.699 11.364 -13.881 1.00 52.66 71 ASN A N 1
ATOM 541 C CA . ASN A 1 71 ? 1.634 11.965 -14.681 1.00 52.66 71 ASN A CA 1
ATOM 542 C C . ASN A 1 71 ? 1.335 11.161 -15.963 1.00 52.66 71 ASN A C 1
ATOM 544 O O . ASN A 1 71 ? 0.185 10.824 -16.224 1.00 52.66 71 ASN A O 1
ATOM 548 N N . GLU A 1 72 ? 2.356 10.765 -16.732 1.00 53.06 72 GLU A N 1
ATOM 549 C CA . GLU A 1 72 ? 2.148 10.031 -17.992 1.00 53.06 72 GLU A CA 1
ATOM 550 C C . GLU A 1 72 ? 1.593 8.616 -17.764 1.00 53.06 72 GLU A C 1
ATOM 552 O O . GLU A 1 72 ? 0.742 8.147 -18.524 1.00 53.06 72 GLU A O 1
ATOM 557 N N . LYS A 1 73 ? 2.024 7.921 -16.701 1.00 53.16 73 LYS A N 1
ATOM 558 C CA . LYS A 1 73 ? 1.550 6.556 -16.418 1.00 53.16 73 LYS A CA 1
ATOM 559 C C . LYS A 1 73 ? 0.210 6.511 -15.699 1.00 53.16 73 LYS A C 1
ATOM 561 O O . LYS A 1 73 ? -0.558 5.590 -15.945 1.00 53.16 73 LYS A O 1
ATOM 566 N N . MET A 1 74 ? -0.102 7.497 -14.860 1.00 52.72 74 MET A N 1
ATOM 567 C CA . MET A 1 74 ? -1.431 7.605 -14.250 1.00 52.72 74 MET A CA 1
ATOM 568 C C . MET A 1 74 ? -2.486 7.992 -15.289 1.00 52.72 74 MET A C 1
ATOM 570 O O . MET A 1 74 ? -3.566 7.420 -15.296 1.00 52.72 74 MET A O 1
ATOM 574 N N . VAL A 1 75 ? -2.174 8.905 -16.215 1.00 49.97 75 VAL A N 1
ATOM 575 C CA . VAL A 1 75 ? -3.122 9.324 -17.264 1.00 49.97 75 VAL A CA 1
ATOM 576 C C . VAL A 1 75 ? -3.307 8.246 -18.343 1.00 49.97 75 VAL A C 1
ATOM 578 O O . VAL A 1 75 ? -4.401 8.105 -18.881 1.00 49.97 75 VAL A O 1
ATOM 581 N N . SER A 1 76 ? -2.283 7.437 -18.640 1.00 46.62 76 SER A N 1
ATOM 582 C CA . SER A 1 76 ? -2.364 6.380 -19.671 1.00 46.62 76 SER A CA 1
ATOM 583 C C . SER A 1 76 ? -3.083 5.095 -19.241 1.00 46.62 76 SER A C 1
ATOM 585 O O . SER A 1 76 ? -3.383 4.263 -20.095 1.00 46.62 76 SER A O 1
ATOM 587 N N . LEU A 1 77 ? -3.389 4.923 -17.952 1.00 51.47 77 LEU A N 1
ATOM 588 C CA . LEU A 1 77 ? -4.063 3.730 -17.415 1.00 51.47 77 LEU A CA 1
ATOM 589 C C . LEU A 1 77 ? -5.604 3.814 -17.445 1.00 51.47 77 LEU A C 1
ATOM 591 O O . LEU A 1 77 ? -6.260 3.020 -16.776 1.00 51.47 77 LEU A O 1
ATOM 595 N N . ASP A 1 78 ? -6.178 4.739 -18.224 1.00 50.25 78 ASP A N 1
ATOM 596 C CA . ASP A 1 78 ? -7.633 4.913 -18.382 1.00 50.25 78 ASP A CA 1
ATOM 597 C C . ASP A 1 78 ? -8.354 5.229 -17.055 1.00 50.25 78 ASP A C 1
ATOM 599 O O . ASP A 1 78 ? -9.451 4.764 -16.759 1.00 50.25 78 ASP A O 1
ATOM 603 N N . TYR A 1 79 ? -7.725 6.067 -16.225 1.00 56.28 79 TYR A N 1
ATOM 604 C CA . TYR A 1 79 ? -8.323 6.644 -15.015 1.00 56.28 79 TYR A CA 1
ATOM 605 C C . TYR A 1 79 ? -9.315 7.779 -15.345 1.00 56.28 79 TYR A C 1
ATOM 607 O O . TYR A 1 79 ? -9.394 8.760 -14.613 1.00 56.28 79 TYR A O 1
ATOM 615 N N . GLY A 1 80 ? -10.081 7.678 -16.437 1.00 51.47 80 GLY A N 1
ATOM 616 C CA . GLY A 1 80 ? -11.032 8.717 -16.863 1.00 51.47 80 GLY A CA 1
ATOM 617 C C . GLY A 1 80 ? -12.084 9.087 -15.803 1.00 51.47 80 GLY A C 1
ATOM 618 O O . GLY A 1 80 ? -12.590 10.205 -15.811 1.00 51.47 80 GLY A O 1
ATOM 619 N N . GLU A 1 81 ? -12.355 8.183 -14.855 1.00 56.38 81 GLU A N 1
ATOM 620 C CA . GLU A 1 81 ? -13.269 8.376 -13.714 1.00 56.38 81 GLU A CA 1
ATOM 621 C C . GLU A 1 81 ? -12.603 8.998 -12.466 1.00 56.38 81 GLU A C 1
ATOM 623 O O . GLU A 1 81 ? -13.255 9.216 -11.442 1.00 56.38 81 GLU A O 1
ATOM 628 N N . TYR A 1 82 ? -11.294 9.264 -12.511 1.00 53.78 82 TYR A N 1
ATOM 629 C CA . TYR A 1 82 ? -10.502 9.702 -11.364 1.00 53.78 82 TYR A CA 1
ATOM 630 C C . TYR A 1 82 ? -9.726 10.984 -11.687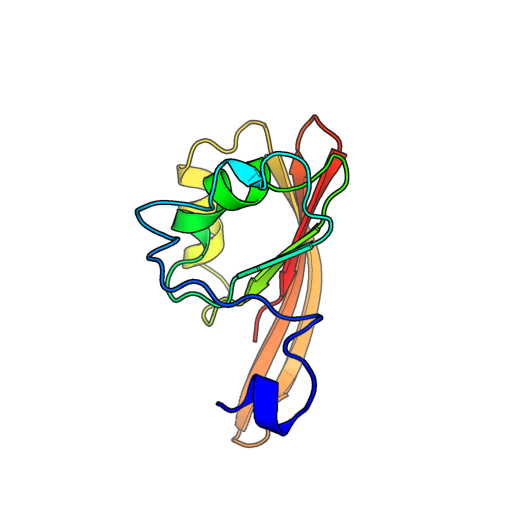 1.00 53.78 82 TYR A C 1
ATOM 632 O O . TYR A 1 82 ? -8.843 11.015 -12.542 1.00 53.78 82 TYR A O 1
ATOM 640 N N . LYS A 1 83 ? -10.017 12.065 -10.957 1.00 55.47 83 LYS A N 1
ATOM 641 C CA . LYS A 1 83 ? -9.349 13.360 -11.126 1.00 55.47 83 LYS A CA 1
ATOM 642 C C . LYS A 1 83 ? -8.231 13.528 -10.101 1.00 55.47 83 LYS A C 1
ATOM 644 O O . LYS A 1 83 ? -8.500 13.650 -8.907 1.00 55.47 83 LYS A O 1
ATOM 649 N N . ALA A 1 84 ? -6.985 13.580 -10.565 1.00 55.72 84 ALA A N 1
ATOM 650 C CA . ALA A 1 84 ? -5.839 13.940 -9.736 1.00 55.72 84 ALA A CA 1
ATOM 651 C C . ALA A 1 84 ? -5.811 15.456 -9.472 1.00 55.72 84 ALA A C 1
ATOM 653 O O . ALA A 1 84 ? -5.876 16.257 -10.403 1.00 55.72 84 ALA A O 1
ATOM 654 N N . ASN A 1 85 ? -5.698 15.851 -8.206 1.00 54.12 85 ASN A N 1
ATOM 655 C CA . ASN A 1 85 ? -5.517 17.232 -7.767 1.00 54.12 85 ASN A CA 1
ATOM 656 C C . ASN A 1 85 ? -4.212 17.325 -6.984 1.00 54.12 85 ASN A C 1
ATOM 658 O O . ASN A 1 85 ? -4.036 16.609 -6.008 1.00 54.12 85 ASN A O 1
ATOM 662 N N . ILE A 1 86 ? -3.302 18.206 -7.379 1.00 58.88 86 ILE A N 1
ATOM 663 C CA . ILE A 1 86 ? -2.099 18.486 -6.591 1.00 58.88 86 ILE A CA 1
ATOM 664 C C . ILE A 1 86 ? -2.450 19.619 -5.626 1.00 58.88 86 ILE A C 1
ATOM 666 O O . ILE A 1 86 ? -2.843 20.696 -6.066 1.00 58.88 86 ILE A O 1
ATOM 670 N N . ASN A 1 87 ? -2.350 19.363 -4.323 1.00 53.84 87 ASN A N 1
ATOM 671 C CA . ASN A 1 87 ? -2.749 20.310 -3.281 1.00 53.84 87 ASN A CA 1
ATOM 672 C C . ASN A 1 87 ? -1.565 21.141 -2.782 1.00 53.84 87 ASN A C 1
ATOM 674 O O . ASN A 1 87 ? -1.715 22.335 -2.544 1.00 53.84 87 ASN A O 1
ATOM 678 N N . ILE A 1 88 ? -0.400 20.518 -2.598 1.00 55.12 88 ILE A N 1
ATOM 679 C CA . ILE A 1 88 ? 0.802 21.169 -2.070 1.00 55.12 88 ILE A CA 1
ATOM 680 C C . ILE A 1 88 ? 2.010 20.623 -2.825 1.00 55.12 88 ILE A C 1
ATOM 682 O O . ILE A 1 88 ? 2.127 19.415 -3.013 1.00 55.12 88 ILE A O 1
ATOM 686 N N . VAL A 1 89 ? 2.904 21.512 -3.242 1.00 56.97 89 VAL A N 1
ATOM 687 C CA . VAL A 1 89 ? 4.253 21.166 -3.690 1.00 56.97 89 VAL A CA 1
ATOM 688 C C . VAL A 1 89 ? 5.191 21.961 -2.805 1.00 56.97 89 VAL A C 1
ATOM 690 O O . VAL A 1 89 ? 5.191 23.188 -2.870 1.00 56.97 89 VAL A O 1
ATOM 693 N N . ASP A 1 90 ? 5.928 21.267 -1.950 1.00 60.28 90 ASP A N 1
ATOM 694 C CA . ASP A 1 90 ? 6.964 21.869 -1.121 1.00 60.28 90 ASP A CA 1
ATOM 695 C C . ASP A 1 90 ? 8.324 21.289 -1.503 1.00 60.28 90 ASP A C 1
ATOM 697 O O . ASP A 1 90 ? 8.414 20.144 -1.945 1.00 60.28 90 ASP A O 1
ATOM 701 N N . SER A 1 91 ? 9.380 22.081 -1.359 1.00 61.25 91 SER A N 1
ATOM 702 C CA . SER A 1 91 ? 10.751 21.665 -1.634 1.00 61.25 91 SER A CA 1
ATOM 703 C C . SER A 1 91 ? 11.642 22.042 -0.460 1.00 61.25 91 SER A C 1
ATOM 705 O O . SER A 1 91 ? 11.770 23.221 -0.134 1.00 61.25 91 SER A O 1
ATOM 707 N N . GLN A 1 92 ? 12.290 21.053 0.145 1.00 64.00 92 GLN A N 1
ATOM 708 C CA . GLN A 1 92 ? 13.216 21.231 1.252 1.00 64.00 92 GLN A CA 1
ATOM 709 C C . GLN A 1 92 ? 14.637 20.833 0.839 1.00 64.00 92 GLN A C 1
ATOM 711 O O . GLN A 1 92 ? 14.846 19.846 0.136 1.00 64.00 92 GLN A O 1
ATOM 716 N N . GLU A 1 93 ? 15.636 21.583 1.300 1.00 59.97 93 GLU A N 1
ATOM 717 C CA . GLU A 1 93 ? 17.040 21.197 1.150 1.00 59.97 93 GLU A CA 1
ATOM 718 C C . GLU A 1 93 ? 17.329 19.946 2.001 1.00 59.97 93 GLU A C 1
ATOM 720 O O . GLU A 1 93 ? 17.054 19.903 3.201 1.00 59.97 93 GLU A O 1
ATOM 725 N N . SER A 1 94 ? 17.841 18.896 1.363 1.00 67.88 94 SER A N 1
ATOM 726 C CA . SER A 1 94 ? 18.172 17.622 1.999 1.00 67.88 94 SER A CA 1
ATOM 727 C C . SER A 1 94 ? 19.556 17.675 2.646 1.00 67.88 94 SER A C 1
ATOM 729 O O . SER A 1 94 ? 20.456 18.373 2.179 1.00 67.88 94 SER A O 1
ATOM 731 N N . LEU A 1 95 ? 19.750 16.856 3.687 1.00 47.78 95 LEU A N 1
ATOM 732 C CA . LEU A 1 95 ? 20.968 16.762 4.505 1.00 47.78 95 LEU A CA 1
ATOM 733 C C . LEU A 1 95 ? 22.263 16.539 3.686 1.00 47.78 95 LEU A C 1
ATOM 735 O O . LEU A 1 95 ? 23.345 16.851 4.167 1.00 47.78 95 LEU A O 1
ATOM 739 N N . ASN A 1 96 ? 22.154 16.032 2.451 1.00 63.38 96 ASN A N 1
ATOM 740 C CA . ASN A 1 96 ? 23.274 15.740 1.547 1.00 63.38 96 ASN A CA 1
ATOM 741 C C . ASN A 1 96 ? 23.282 16.600 0.262 1.00 63.38 96 ASN A C 1
ATOM 743 O O . ASN A 1 96 ? 23.712 16.118 -0.784 1.00 63.38 96 ASN A O 1
ATOM 747 N N . HIS A 1 97 ? 22.788 17.843 0.306 1.00 66.12 97 HIS A N 1
ATOM 748 C CA . HIS A 1 97 ? 22.685 18.743 -0.862 1.00 66.12 97 HIS A CA 1
ATOM 749 C C . HIS A 1 97 ? 21.746 18.252 -1.982 1.00 66.12 97 HIS A C 1
ATOM 751 O O . HIS A 1 97 ? 21.843 18.694 -3.127 1.00 66.12 97 HIS A O 1
ATOM 757 N N . GLY A 1 98 ? 20.830 17.334 -1.665 1.00 56.94 98 GLY A N 1
ATOM 758 C CA . GLY A 1 98 ? 19.687 17.019 -2.524 1.00 56.94 98 GLY A CA 1
ATOM 759 C C . GLY A 1 98 ? 18.537 18.001 -2.294 1.00 56.94 98 GLY A C 1
ATOM 760 O O . GLY A 1 98 ? 18.542 18.749 -1.321 1.00 56.94 98 GLY A O 1
ATOM 761 N N . VAL A 1 99 ? 17.518 17.968 -3.147 1.00 53.12 99 VAL A N 1
ATOM 762 C CA . VAL A 1 99 ? 16.241 18.652 -2.899 1.00 53.12 99 VAL A CA 1
ATOM 763 C C . VAL A 1 99 ? 15.188 17.575 -2.668 1.00 53.12 99 VAL A C 1
ATOM 765 O O . VAL A 1 99 ? 14.981 16.730 -3.532 1.00 53.12 99 VAL A O 1
ATOM 768 N N . LEU A 1 100 ? 14.565 17.590 -1.493 1.00 54.38 100 LEU A N 1
ATOM 769 C CA . LEU A 1 100 ? 13.394 16.787 -1.156 1.00 54.38 100 LEU A CA 1
ATOM 770 C C . LEU A 1 100 ? 12.163 17.542 -1.654 1.00 54.38 100 LEU A C 1
ATOM 772 O O . LEU A 1 100 ? 11.914 18.646 -1.180 1.00 54.38 100 LEU A O 1
ATOM 776 N N . ILE A 1 101 ? 11.395 16.979 -2.585 1.00 56.00 101 ILE A N 1
ATOM 777 C CA . ILE A 1 101 ? 10.141 17.593 -3.039 1.00 56.00 101 ILE A CA 1
ATOM 778 C C . ILE A 1 101 ? 8.963 16.798 -2.479 1.00 56.00 101 ILE A C 1
ATOM 780 O O . ILE A 1 101 ? 8.691 15.685 -2.924 1.00 56.00 101 ILE A O 1
ATOM 784 N N . LEU A 1 102 ? 8.222 17.403 -1.552 1.00 55.91 102 LEU A N 1
ATOM 785 C CA . LEU A 1 102 ? 6.962 16.876 -1.052 1.00 55.91 102 LEU A CA 1
ATOM 786 C C . LEU A 1 102 ? 5.823 17.351 -1.953 1.00 55.91 102 LEU A C 1
ATOM 788 O O . LEU A 1 102 ? 5.297 18.454 -1.808 1.00 55.91 102 LEU A O 1
ATOM 792 N N . VAL A 1 103 ? 5.400 16.489 -2.870 1.00 56.22 103 VAL A N 1
ATOM 793 C CA . VAL A 1 103 ? 4.133 16.681 -3.580 1.00 56.22 103 VAL A CA 1
ATOM 794 C C . VAL A 1 103 ? 3.049 15.988 -2.779 1.00 56.22 103 VAL A C 1
ATOM 796 O O . VAL A 1 103 ? 3.097 14.770 -2.661 1.00 56.22 103 VAL A O 1
ATOM 799 N N . THR A 1 104 ? 2.088 16.753 -2.261 1.00 55.44 104 THR A N 1
ATOM 800 C CA . THR A 1 104 ? 0.830 16.244 -1.709 1.00 55.44 104 THR A CA 1
ATOM 801 C C . THR A 1 104 ? -0.282 16.473 -2.722 1.00 55.44 104 THR A C 1
ATOM 803 O O . THR A 1 104 ? -0.577 17.614 -3.072 1.00 55.44 104 THR A O 1
ATOM 806 N N . GLY A 1 105 ? -0.941 15.420 -3.188 1.00 55.69 105 GLY A N 1
ATOM 807 C CA . GLY A 1 105 ? -2.090 15.542 -4.093 1.00 55.69 105 GLY A CA 1
ATOM 808 C C . GLY A 1 105 ? -3.140 14.477 -3.835 1.00 55.69 105 GLY A C 1
ATOM 809 O O . GLY A 1 105 ? -2.770 13.421 -3.370 1.00 55.69 105 GLY A O 1
ATOM 810 N N . ALA A 1 106 ? -4.414 14.756 -4.103 1.00 56.84 106 ALA A N 1
ATOM 811 C CA . ALA A 1 106 ? -5.559 13.865 -3.959 1.00 56.84 106 ALA A CA 1
ATOM 812 C C . ALA A 1 106 ? -6.061 13.379 -5.332 1.00 56.84 106 ALA A C 1
ATOM 814 O O . ALA A 1 106 ? -6.480 14.207 -6.139 1.00 56.84 106 ALA A O 1
ATOM 815 N N . ILE A 1 107 ? -6.115 12.073 -5.603 1.00 56.16 107 ILE A N 1
ATOM 816 C CA . ILE A 1 107 ? -6.940 11.540 -6.703 1.00 56.16 107 ILE A CA 1
ATOM 817 C C . ILE A 1 107 ? -8.339 11.282 -6.163 1.00 56.16 107 ILE A C 1
ATOM 819 O O . ILE A 1 107 ? -8.502 10.480 -5.246 1.00 56.16 107 ILE A O 1
ATOM 823 N N . VAL A 1 108 ? -9.325 11.977 -6.723 1.00 59.88 108 VAL A N 1
ATOM 824 C CA . VAL A 1 108 ? -10.735 11.861 -6.351 1.00 59.88 108 VAL A CA 1
ATOM 825 C C . VAL A 1 108 ? -11.447 11.045 -7.420 1.00 59.88 108 VAL A C 1
ATOM 827 O O . VAL A 1 108 ? -11.483 11.455 -8.580 1.00 59.88 108 VAL A O 1
ATOM 830 N N . GLY A 1 109 ? -11.980 9.887 -7.037 1.00 59.06 109 GLY A N 1
ATOM 831 C CA . GLY A 1 109 ? -12.891 9.115 -7.890 1.00 59.06 109 GLY A CA 1
ATOM 832 C C . GLY A 1 109 ? -14.341 9.559 -7.727 1.00 59.06 109 GLY A C 1
ATOM 833 O O . GLY A 1 109 ? -14.687 10.152 -6.705 1.00 59.06 109 GLY A O 1
ATOM 834 N N . GLU A 1 110 ? -15.215 9.195 -8.670 1.00 56.31 110 GLU A N 1
ATOM 835 C CA . GLU A 1 110 ? -16.666 9.467 -8.584 1.00 56.31 110 GLU A CA 1
ATOM 836 C C . GLU A 1 110 ? -17.332 8.933 -7.293 1.00 56.31 110 GLU A C 1
ATOM 838 O O . GLU A 1 110 ? -18.384 9.418 -6.887 1.00 56.31 110 GLU A O 1
ATOM 843 N N . ALA A 1 111 ? -16.693 7.978 -6.604 1.00 53.66 111 ALA A N 1
ATOM 844 C CA . ALA A 1 111 ? -17.157 7.377 -5.351 1.00 53.66 111 ALA A CA 1
ATOM 845 C C . ALA A 1 111 ? -16.585 8.005 -4.052 1.00 53.66 111 ALA A C 1
ATOM 847 O O . ALA A 1 111 ? -16.724 7.398 -2.995 1.00 53.66 111 ALA A O 1
ATOM 848 N N . GLY A 1 112 ? -15.919 9.169 -4.104 1.00 52.50 112 GLY A N 1
ATOM 849 C CA . GLY A 1 112 ? -15.453 9.910 -2.908 1.00 52.50 112 GLY A CA 1
ATOM 850 C C . GLY A 1 112 ? -14.080 9.509 -2.341 1.00 52.50 112 GLY A C 1
ATOM 851 O O . GLY A 1 112 ? -13.521 10.204 -1.496 1.00 52.50 112 GLY A O 1
ATOM 852 N N . ASN A 1 113 ? -13.469 8.435 -2.847 1.00 52.22 113 ASN A N 1
ATOM 853 C CA . ASN A 1 113 ? -12.143 7.989 -2.398 1.00 52.22 113 ASN A CA 1
ATOM 854 C C . ASN A 1 113 ? -11.059 9.036 -2.699 1.00 52.22 113 ASN A C 1
ATOM 856 O O . ASN A 1 113 ? -11.029 9.580 -3.803 1.00 52.22 113 ASN A O 1
ATOM 860 N N . THR A 1 114 ? -10.151 9.266 -1.743 1.00 51.25 114 THR A N 1
ATOM 861 C CA . THR A 1 114 ? -9.096 10.290 -1.817 1.00 51.25 114 THR A CA 1
ATOM 862 C C . THR A 1 114 ? -7.715 9.635 -1.842 1.00 51.25 114 THR A C 1
ATOM 864 O O . THR A 1 114 ? -7.292 9.019 -0.876 1.00 51.25 114 THR A O 1
ATOM 867 N N . VAL A 1 115 ? -6.955 9.775 -2.924 1.00 53.09 115 VAL A N 1
ATOM 868 C CA . VAL A 1 115 ? -5.579 9.247 -3.011 1.00 53.09 115 VAL A CA 1
ATOM 869 C C . VAL A 1 115 ? -4.569 10.363 -2.774 1.00 53.09 115 VAL A C 1
ATOM 871 O O . VAL A 1 115 ? -4.289 11.102 -3.707 1.00 53.09 115 VAL A O 1
ATOM 874 N N . ALA A 1 116 ? -4.012 10.473 -1.571 1.00 47.50 116 ALA A N 1
ATOM 875 C CA . ALA A 1 116 ? -2.773 11.199 -1.318 1.00 47.50 116 ALA A CA 1
ATOM 876 C C . ALA A 1 116 ? -1.602 10.625 -2.165 1.00 47.50 116 ALA A C 1
ATOM 878 O O . ALA A 1 116 ? -1.369 9.423 -2.223 1.00 47.50 116 ALA A O 1
ATOM 879 N N . SER A 1 117 ? -0.818 11.458 -2.831 1.00 49.72 117 SER A N 1
ATOM 880 C CA . SER A 1 117 ? 0.562 11.121 -3.217 1.00 49.72 117 SER A CA 1
ATOM 881 C C . SER A 1 117 ? 1.473 11.885 -2.274 1.00 49.72 117 SER A C 1
ATOM 883 O O . SER A 1 117 ? 1.134 13.020 -1.968 1.00 49.72 117 SER A O 1
ATOM 885 N N . CYS A 1 118 ? 2.570 11.291 -1.811 1.00 43.66 118 CYS A N 1
ATOM 886 C CA . CYS A 1 118 ? 3.604 11.962 -1.025 1.00 43.66 118 CYS A CA 1
ATOM 887 C C . CYS A 1 118 ? 4.947 11.617 -1.665 1.00 43.66 118 CYS A C 1
ATOM 889 O O . CYS A 1 118 ? 5.366 10.470 -1.607 1.00 43.66 118 CYS A O 1
ATOM 891 N N . ASN A 1 119 ? 5.618 12.572 -2.301 1.00 49.00 119 ASN A N 1
ATOM 892 C CA . ASN A 1 119 ? 6.954 12.322 -2.852 1.00 49.00 119 ASN A CA 1
ATOM 893 C C . ASN A 1 119 ? 8.038 12.553 -1.781 1.00 49.00 119 ASN A C 1
ATOM 895 O O . ASN A 1 119 ? 7.883 13.436 -0.934 1.00 49.00 119 ASN A O 1
ATOM 899 N N . PHE A 1 120 ? 9.095 11.732 -1.821 1.00 39.50 120 PHE A N 1
ATOM 900 C CA . PHE A 1 120 ? 10.346 11.913 -1.080 1.00 39.50 120 PHE A CA 1
ATOM 901 C C . PHE A 1 120 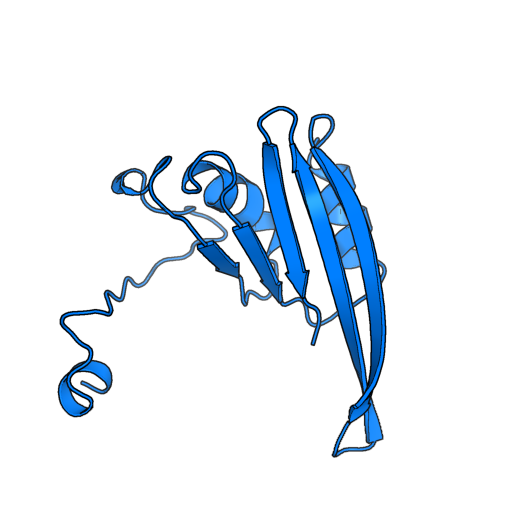? 11.510 12.030 -2.067 1.00 39.50 120 PHE A C 1
ATOM 903 O O . PHE A 1 120 ? 11.476 11.295 -3.081 1.00 39.50 120 PHE A O 1
#

Radius of gyration: 15.76 Å; chains: 1; bounding box: 40×34×41 Å

pLDDT: mean 70.76, std 16.47, range [39.5, 94.25]

Sequence (120 aa):
EEFDKNSLSSLITVEVRDVQGNGFPSKFRGKIDVVFLDLPQPWLALASATKVLKPDGVLCSFSPCIEQAINEKMVSLDYGEYKANINIVDSQESLNHGVLILVTGAIVGEAGNTVASCNF

Secondary structure (DSSP, 8-state):
-HHHHTT-TTT-------HHHH-S-GGGTTTEEEEEEE-SSHHHHHHHHHHHEEEEEEEEEE-S--SHHHHHHHHHTT-TTEEEEEEEEEEEE-TTS-EEEEEEEEEEETT--EEEEE--